Protein AF-A0A093YM49-F1 (afdb_monomer_lite)

Radius of gyration: 16.4 Å; chains: 1; bounding box: 36×38×42 Å

pLDDT: mean 84.29, std 16.43, range [39.31, 98.31]

Sequence (100 aa):
MAKLNISSKKPLKSGYDIP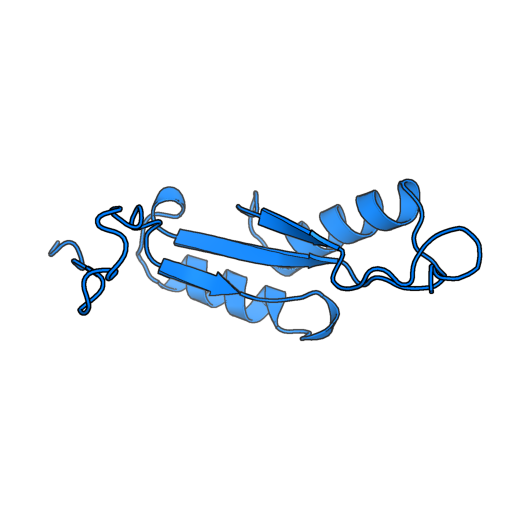TLGFGIDSAFMYHNEASCGEAIKNSGIPREDIFFTTKIYGGKQMSQSYAAKQIDETIANSGLTYVDLILIHSPDGGPAGRK

Foldseek 3Di:
DDDPDDDDPDDDPVPDGDPCLAAEDEEEPVNVCLQVVLVCCVPVPDPNSRYAYEYEYEAAAPDDPVSVVVSLVVSCVSSVHPDHNYYYHPAQQYPDNGDD

Structure (mmCIF, N/CA/C/O backbone):
data_AF-A0A093YM49-F1
#
_entry.id   AF-A0A093YM49-F1
#
loop_
_atom_site.group_PDB
_atom_site.id
_atom_site.type_symbol
_atom_site.label_atom_id
_atom_site.label_alt_id
_atom_site.label_comp_id
_atom_site.label_asym_id
_atom_site.label_entity_id
_atom_site.label_seq_id
_atom_site.pdbx_PDB_ins_code
_atom_site.Cartn_x
_atom_site.Cartn_y
_atom_site.Cartn_z
_atom_site.occupancy
_atom_site.B_iso_or_equiv
_atom_site.auth_seq_id
_atom_site.auth_comp_id
_atom_site.auth_asym_id
_atom_site.auth_atom_id
_atom_site.pdbx_PDB_model_num
ATOM 1 N N . MET A 1 1 ? -20.727 -0.420 21.518 1.00 39.31 1 MET A N 1
ATOM 2 C CA . MET A 1 1 ? -19.298 -0.416 21.136 1.00 39.31 1 MET A CA 1
ATOM 3 C C . MET A 1 1 ? -18.794 1.014 21.229 1.00 39.31 1 MET A C 1
ATOM 5 O O . MET A 1 1 ? -19.454 1.897 20.696 1.00 39.31 1 MET A O 1
ATOM 9 N N . ALA A 1 2 ? -17.713 1.270 21.965 1.00 42.34 2 ALA A N 1
ATOM 10 C CA . ALA A 1 2 ? -17.128 2.607 22.027 1.00 42.34 2 ALA A CA 1
ATOM 11 C C . ALA A 1 2 ? -16.399 2.879 20.704 1.00 42.34 2 ALA A C 1
ATOM 13 O O . ALA A 1 2 ? -15.467 2.153 20.368 1.00 42.34 2 ALA A O 1
ATOM 14 N N . LYS A 1 3 ? -16.838 3.887 19.940 1.00 43.19 3 LYS A N 1
ATOM 15 C CA . LYS A 1 3 ? -16.078 4.373 18.782 1.00 43.19 3 LYS A CA 1
ATOM 16 C C . LYS A 1 3 ? -14.738 4.894 19.295 1.00 43.19 3 LYS A C 1
ATOM 18 O O . LYS A 1 3 ? -14.720 5.797 20.133 1.00 43.19 3 LYS A O 1
ATOM 23 N N . LEU A 1 4 ? -13.631 4.317 18.829 1.00 45.16 4 LEU A N 1
ATOM 24 C CA . LEU A 1 4 ? -12.312 4.849 19.141 1.00 45.16 4 LEU A CA 1
ATOM 25 C C . LEU A 1 4 ? -12.188 6.215 18.458 1.00 45.16 4 LEU A C 1
ATOM 27 O O . LEU A 1 4 ? -12.187 6.313 17.236 1.00 45.16 4 LEU A O 1
ATOM 31 N N . ASN A 1 5 ? -12.151 7.277 19.257 1.00 47.81 5 ASN A N 1
ATOM 32 C CA . ASN A 1 5 ? -12.105 8.644 18.761 1.00 47.81 5 ASN A CA 1
ATOM 33 C C . ASN A 1 5 ? -10.636 9.075 18.659 1.00 47.81 5 ASN A C 1
ATOM 35 O O . ASN A 1 5 ? -10.051 9.553 19.633 1.00 47.81 5 ASN A O 1
ATOM 39 N N . ILE A 1 6 ? -10.009 8.825 17.508 1.00 53.00 6 ILE A N 1
ATOM 40 C CA . ILE A 1 6 ? -8.636 9.267 17.235 1.00 53.00 6 ILE A CA 1
ATOM 41 C C . ILE A 1 6 ? -8.704 10.676 16.649 1.00 53.00 6 ILE A C 1
ATOM 43 O O . ILE A 1 6 ? -8.638 10.855 15.441 1.00 53.00 6 ILE A O 1
ATOM 47 N N . SER A 1 7 ? -8.831 11.697 17.492 1.00 56.25 7 SER A N 1
ATOM 48 C CA . SER A 1 7 ? -8.523 13.057 17.051 1.00 56.25 7 SER A CA 1
ATOM 49 C C . SER A 1 7 ? -7.010 13.280 17.103 1.00 56.25 7 SER A C 1
ATOM 51 O O . SER A 1 7 ? -6.312 12.795 18.002 1.00 56.25 7 SER A O 1
ATOM 53 N N . SER A 1 8 ? -6.474 14.027 16.136 1.00 56.94 8 SER A N 1
ATOM 54 C CA . SER A 1 8 ? -5.119 14.566 16.258 1.00 56.94 8 SER A CA 1
ATOM 55 C C . SER A 1 8 ? -5.025 15.367 17.561 1.00 56.94 8 SER A C 1
ATOM 57 O O . SER A 1 8 ? -5.714 16.371 17.729 1.00 56.94 8 SER A O 1
ATOM 59 N N . LYS A 1 9 ? -4.141 14.965 18.484 1.00 56.03 9 LYS A N 1
ATOM 60 C CA . LYS A 1 9 ? -3.917 15.684 19.755 1.00 56.03 9 LYS A CA 1
ATOM 61 C C . LYS A 1 9 ? -3.309 17.082 19.571 1.00 56.03 9 LYS A C 1
ATOM 63 O O . LYS A 1 9 ? -3.146 17.800 20.555 1.00 56.03 9 LYS A O 1
ATOM 68 N N . LYS A 1 10 ? -2.918 17.463 18.350 1.00 59.44 10 LYS A N 1
ATOM 69 C CA . LYS A 1 10 ? -2.326 18.769 18.048 1.00 59.44 10 LYS A CA 1
ATOM 70 C C . LYS A 1 10 ? -3.089 19.444 16.904 1.00 59.44 10 LYS A C 1
ATOM 72 O O . LYS A 1 10 ? -3.095 18.897 15.799 1.00 59.44 10 LYS A O 1
ATOM 77 N N . PRO A 1 11 ? -3.696 20.622 17.134 1.00 62.12 11 PRO A N 1
ATOM 78 C CA . PRO A 1 11 ? -4.260 21.410 16.048 1.00 62.12 11 PRO A CA 1
ATOM 79 C C . PRO A 1 11 ? -3.137 21.876 15.114 1.00 62.12 11 PRO A C 1
ATOM 81 O O . PRO A 1 11 ? -2.032 22.207 15.562 1.00 62.12 11 PRO A O 1
ATOM 84 N N . LEU A 1 12 ? -3.404 21.892 13.808 1.00 64.94 12 LEU A N 1
ATOM 85 C CA . LEU A 1 12 ? -2.476 22.470 12.845 1.00 64.94 12 LEU A CA 1
ATOM 86 C C . LEU A 1 12 ? -2.406 23.986 13.041 1.00 64.94 12 LEU A C 1
ATOM 88 O O . LEU A 1 12 ? -3.424 24.664 13.158 1.00 64.94 12 LEU A O 1
ATOM 92 N N . LYS A 1 13 ? -1.193 24.546 12.991 1.00 77.06 13 LYS A N 1
ATOM 93 C CA . LYS A 1 13 ? -0.980 26.005 13.045 1.00 77.06 13 LYS A CA 1
ATOM 94 C C . LYS A 1 13 ? -1.573 26.752 11.844 1.00 77.06 13 LYS A C 1
ATOM 96 O O . LYS A 1 13 ? -1.643 27.973 11.869 1.00 77.06 13 LYS A O 1
ATOM 101 N N . SER A 1 14 ? -1.952 26.031 10.793 1.00 80.00 14 SER A N 1
ATOM 102 C CA . SER A 1 14 ? -2.479 26.583 9.549 1.00 80.00 14 SER A CA 1
ATOM 103 C C . SER A 1 14 ? -3.966 26.953 9.616 1.00 80.00 14 SER A C 1
ATOM 105 O O . SER A 1 14 ? -4.454 27.575 8.680 1.00 80.00 14 SER A O 1
ATOM 107 N N . GLY A 1 15 ? -4.684 26.576 10.683 1.00 78.50 15 GLY A N 1
ATOM 108 C CA . GLY A 1 15 ? -6.129 26.809 10.809 1.00 78.50 15 GLY A CA 1
ATOM 109 C C . GLY A 1 15 ? -7.002 25.861 9.978 1.00 78.50 15 GLY A C 1
ATOM 110 O O . GLY A 1 15 ? -8.217 26.020 9.974 1.00 78.50 15 GLY A O 1
ATOM 111 N N . TYR A 1 16 ? -6.401 24.880 9.297 1.00 70.38 16 TYR A N 1
ATOM 112 C CA . TYR A 1 16 ? -7.123 23.824 8.589 1.00 70.38 16 TYR A CA 1
ATOM 113 C C . TYR A 1 16 ? -7.320 22.600 9.483 1.00 70.38 16 TYR A C 1
ATOM 115 O O . TYR A 1 16 ? -6.394 22.180 10.186 1.00 70.38 16 TYR A O 1
ATOM 123 N N . ASP A 1 17 ? -8.497 21.988 9.383 1.00 67.69 17 ASP A N 1
ATOM 124 C CA . ASP A 1 17 ? -8.766 20.680 9.966 1.00 67.69 17 ASP A CA 1
ATOM 125 C C . ASP A 1 17 ? -8.128 19.580 9.111 1.00 67.69 17 ASP A C 1
ATOM 127 O O . ASP A 1 17 ? -8.250 19.573 7.884 1.00 67.69 17 ASP A O 1
ATOM 131 N N . ILE A 1 18 ? -7.451 18.627 9.758 1.00 65.12 18 ILE A N 1
ATOM 132 C CA . ILE A 1 18 ? -7.053 17.388 9.085 1.00 65.12 18 ILE A CA 1
ATOM 133 C C . ILE A 1 18 ? -8.267 16.460 9.122 1.00 65.12 18 ILE A C 1
ATOM 135 O O . ILE A 1 18 ? -8.673 16.071 10.224 1.00 65.12 18 ILE A O 1
ATOM 139 N N . PRO A 1 19 ? -8.838 16.067 7.969 1.00 64.88 19 PRO A N 1
ATOM 140 C CA . PRO A 1 19 ? -9.871 15.048 7.962 1.00 64.88 19 PRO A CA 1
ATOM 141 C C . PRO A 1 19 ? -9.297 13.780 8.592 1.00 64.88 19 PRO A C 1
ATOM 143 O O . PRO A 1 19 ? -8.266 13.256 8.171 1.00 64.88 19 PRO A O 1
ATOM 146 N N . THR A 1 20 ? -9.942 13.317 9.657 1.00 64.75 20 THR A N 1
ATOM 147 C CA . THR A 1 20 ? -9.547 12.073 10.310 1.00 64.75 20 THR A CA 1
ATOM 148 C C . THR A 1 20 ? -10.017 10.930 9.417 1.00 64.75 20 THR A C 1
ATOM 150 O O . THR A 1 20 ? -11.211 10.670 9.339 1.00 64.75 20 THR A O 1
ATOM 153 N N . LEU A 1 21 ? -9.089 10.272 8.720 1.00 62.81 21 LEU A N 1
ATOM 154 C CA . LEU A 1 21 ? -9.376 9.172 7.785 1.00 62.81 21 LEU A CA 1
ATOM 155 C C . LEU A 1 21 ? -9.543 7.806 8.485 1.00 62.81 21 LEU A C 1
ATOM 157 O O . LEU A 1 21 ? -9.477 6.770 7.838 1.00 62.81 21 LEU A O 1
ATOM 161 N N . GLY A 1 22 ? -9.726 7.790 9.809 1.00 68.38 22 GLY A N 1
ATOM 162 C CA . GLY A 1 22 ? -9.740 6.559 10.603 1.00 68.38 22 GLY A CA 1
ATOM 163 C C . GLY A 1 22 ? -8.333 6.038 10.914 1.0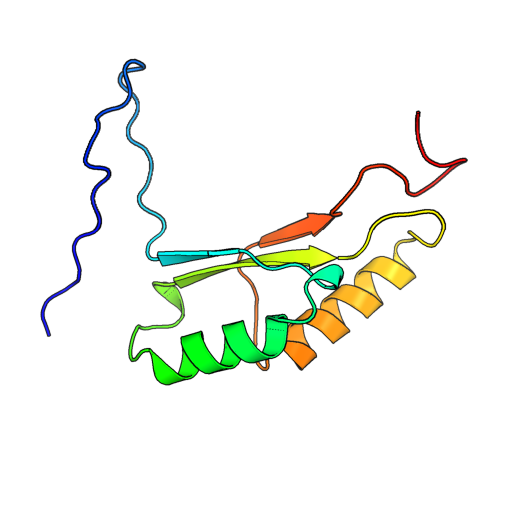0 68.38 22 GLY A C 1
ATOM 164 O O . GLY A 1 22 ? -7.404 6.821 11.138 1.00 68.38 22 GLY A O 1
ATOM 165 N N . PHE A 1 23 ? -8.173 4.713 10.981 1.00 80.31 23 PHE A N 1
ATOM 166 C CA . PHE A 1 23 ? -6.884 4.074 11.269 1.00 80.31 23 PHE A CA 1
ATOM 167 C C . PHE A 1 23 ? -6.066 3.910 9.989 1.00 80.31 23 PHE A C 1
ATOM 169 O O . PHE A 1 23 ? -6.405 3.099 9.131 1.00 80.31 23 PHE A O 1
ATOM 176 N N . GLY A 1 24 ? -4.973 4.664 9.881 1.00 88.88 24 GLY A N 1
ATOM 177 C CA . GLY A 1 24 ? -4.029 4.532 8.777 1.00 88.88 24 GLY A CA 1
ATOM 178 C C . GLY A 1 24 ? -3.088 3.347 8.979 1.00 88.88 24 GLY A C 1
ATOM 179 O O . GLY A 1 24 ? -2.381 3.284 9.986 1.00 88.88 24 GLY A O 1
ATOM 180 N N . ILE A 1 25 ? -3.046 2.440 8.008 1.00 94.38 25 ILE A N 1
ATOM 181 C CA . ILE A 1 25 ? -2.041 1.378 7.911 1.00 94.38 25 ILE A CA 1
ATOM 182 C C . ILE A 1 25 ? -1.273 1.606 6.613 1.00 94.38 25 ILE A C 1
ATOM 184 O O . ILE A 1 25 ? -1.877 1.726 5.551 1.00 94.38 25 ILE A O 1
ATOM 188 N N . ASP A 1 26 ? 0.052 1.667 6.701 1.00 97.12 26 ASP A N 1
ATOM 189 C CA . ASP A 1 26 ? 0.937 1.844 5.551 1.00 97.12 26 ASP A CA 1
ATOM 190 C C . ASP A 1 26 ? 1.824 0.607 5.373 1.00 97.12 26 ASP A C 1
ATOM 192 O O . ASP A 1 26 ? 2.456 0.130 6.317 1.00 97.12 26 ASP A O 1
ATOM 196 N N . SER A 1 27 ? 1.851 0.081 4.153 1.00 97.94 27 SER A N 1
ATOM 197 C CA . SER A 1 27 ? 2.679 -1.046 3.730 1.00 97.94 27 SER A CA 1
ATOM 198 C C . SER A 1 27 ? 3.349 -0.731 2.385 1.00 97.94 27 SER A C 1
ATOM 200 O O . SER A 1 27 ? 3.277 0.387 1.865 1.00 97.94 27 SER A O 1
ATOM 202 N N . ALA A 1 28 ? 4.067 -1.698 1.834 1.00 97.12 28 ALA A N 1
ATOM 203 C CA . ALA A 1 28 ? 4.587 -1.704 0.480 1.00 97.12 28 ALA A CA 1
ATOM 204 C C . ALA A 1 28 ? 4.871 -3.151 0.079 1.00 97.12 28 ALA A C 1
ATOM 206 O O . ALA A 1 28 ? 5.263 -3.958 0.925 1.00 97.12 28 ALA A O 1
ATOM 207 N N . PHE A 1 29 ? 4.817 -3.444 -1.217 1.00 94.75 29 PHE A N 1
ATOM 208 C CA . PHE A 1 29 ? 5.188 -4.754 -1.754 1.00 94.75 29 PHE A CA 1
ATOM 209 C C . PHE A 1 29 ? 6.573 -5.215 -1.254 1.00 94.75 29 PHE A C 1
ATOM 211 O O . PHE A 1 29 ? 6.759 -6.345 -0.807 1.00 94.75 29 PHE A O 1
ATOM 218 N N . MET A 1 30 ? 7.541 -4.290 -1.227 1.00 94.25 30 MET A N 1
ATOM 219 C CA . MET A 1 30 ? 8.917 -4.541 -0.767 1.00 94.25 30 MET A CA 1
ATOM 220 C C . MET A 1 30 ? 9.075 -4.704 0.749 1.00 94.25 30 MET A C 1
ATOM 222 O O . MET A 1 30 ? 10.154 -5.067 1.208 1.00 94.25 30 MET A O 1
ATOM 226 N N . TYR A 1 31 ? 8.051 -4.402 1.546 1.00 97.00 31 TYR A N 1
ATOM 227 C CA . TYR A 1 31 ? 8.104 -4.648 2.991 1.00 97.00 31 TYR A CA 1
ATOM 228 C C . TYR A 1 31 ? 7.758 -6.096 3.329 1.00 97.00 31 TYR A C 1
ATOM 230 O O . TYR A 1 31 ? 8.000 -6.527 4.453 1.00 97.00 31 TYR A O 1
ATOM 238 N N . HIS A 1 32 ? 7.195 -6.842 2.370 1.00 96.12 32 HIS A N 1
ATOM 239 C CA . HIS A 1 32 ? 6.813 -8.245 2.527 1.00 96.12 32 HIS A CA 1
ATOM 240 C C . HIS A 1 32 ? 5.864 -8.496 3.710 1.00 96.12 32 HIS A C 1
ATOM 242 O O . HIS A 1 32 ? 5.864 -9.575 4.297 1.00 96.12 32 HIS A O 1
ATOM 248 N N . ASN A 1 33 ? 5.048 -7.498 4.064 1.00 97.81 33 ASN A N 1
ATOM 249 C CA . ASN A 1 33 ? 4.135 -7.558 5.206 1.00 97.81 33 ASN A CA 1
ATOM 250 C C . ASN A 1 33 ? 2.666 -7.272 4.848 1.00 97.81 33 ASN A C 1
ATOM 252 O O . ASN A 1 33 ? 1.838 -7.181 5.750 1.00 97.81 33 ASN A O 1
ATOM 256 N N . GLU A 1 34 ? 2.316 -7.180 3.558 1.00 98.12 34 GLU A N 1
ATOM 257 C CA . GLU A 1 34 ? 0.936 -6.931 3.104 1.00 98.12 34 GLU A CA 1
ATOM 258 C C . GLU A 1 34 ? -0.046 -7.988 3.631 1.00 98.12 34 GLU A C 1
ATOM 260 O O . GLU A 1 34 ? -1.139 -7.641 4.079 1.00 98.12 34 GLU A O 1
ATOM 265 N N . ALA A 1 35 ? 0.363 -9.261 3.656 1.00 98.31 35 ALA A N 1
ATOM 266 C CA . ALA A 1 35 ? -0.436 -10.354 4.209 1.00 98.31 35 ALA A CA 1
ATOM 267 C C . ALA A 1 35 ? -0.694 -10.180 5.713 1.00 98.31 35 ALA A C 1
ATOM 269 O O . ALA A 1 35 ? -1.833 -10.289 6.164 1.00 98.31 35 ALA A O 1
ATOM 270 N N . SER A 1 36 ? 0.342 -9.836 6.485 1.00 98.31 36 SER A N 1
ATOM 271 C CA . SER A 1 36 ? 0.215 -9.580 7.924 1.00 98.31 36 SER A CA 1
ATOM 272 C C . SER A 1 36 ? -0.661 -8.359 8.214 1.00 98.31 36 SER A C 1
ATOM 274 O O . SER A 1 36 ? -1.465 -8.387 9.144 1.00 98.31 36 SER A O 1
ATOM 276 N N . CYS A 1 37 ? -0.558 -7.298 7.406 1.00 98.00 37 CYS A N 1
ATOM 277 C CA . CYS A 1 37 ? -1.455 -6.146 7.493 1.00 98.00 37 CYS A CA 1
ATOM 278 C C . CYS A 1 37 ? -2.907 -6.549 7.208 1.00 98.00 37 CYS A C 1
ATOM 280 O O . CYS A 1 37 ? -3.801 -6.191 7.971 1.00 98.00 37 CYS A O 1
ATOM 282 N N . GLY A 1 38 ? -3.146 -7.322 6.149 1.00 97.75 38 GLY A N 1
ATOM 283 C CA . GLY A 1 38 ? -4.476 -7.813 5.798 1.00 97.75 38 GLY A CA 1
ATOM 284 C C . GLY A 1 38 ? -5.099 -8.709 6.870 1.00 97.75 38 GLY A C 1
ATOM 285 O O . GLY A 1 38 ? -6.281 -8.565 7.188 1.00 97.75 38 GLY A O 1
ATOM 286 N N . GLU A 1 39 ? -4.308 -9.592 7.479 1.00 98.25 39 GLU A N 1
ATOM 287 C CA . GLU A 1 39 ? -4.732 -10.412 8.617 1.00 98.25 39 GLU A CA 1
ATOM 288 C C . GLU A 1 39 ? -5.079 -9.550 9.838 1.00 98.25 39 GLU A C 1
ATOM 290 O O . GLU A 1 39 ? -6.147 -9.721 10.428 1.00 98.25 39 GLU A O 1
ATOM 295 N N . ALA A 1 40 ? -4.237 -8.569 10.175 1.00 97.00 40 ALA A N 1
ATOM 296 C CA . ALA A 1 40 ? -4.504 -7.638 11.269 1.00 97.00 40 ALA A CA 1
ATOM 297 C C . A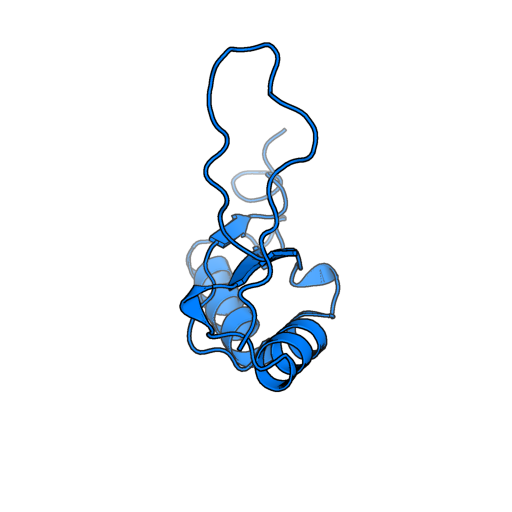LA A 1 40 ? -5.795 -6.835 11.040 1.00 97.00 40 ALA A C 1
ATOM 299 O O . ALA A 1 40 ? -6.583 -6.672 11.968 1.00 97.00 40 ALA A O 1
ATOM 300 N N . ILE A 1 41 ? -6.049 -6.388 9.805 1.00 96.12 41 ILE A N 1
ATOM 301 C CA . ILE A 1 41 ? -7.283 -5.687 9.424 1.00 96.12 41 ILE A CA 1
ATOM 302 C C . ILE A 1 41 ? -8.503 -6.582 9.661 1.00 96.12 41 ILE A C 1
ATOM 304 O O . ILE A 1 41 ? -9.428 -6.171 10.361 1.00 96.12 41 ILE A O 1
ATOM 308 N N . LYS A 1 42 ? -8.492 -7.819 9.151 1.00 96.50 42 LYS A N 1
ATOM 309 C CA . LYS A 1 42 ? -9.601 -8.779 9.312 1.00 96.50 42 LYS A CA 1
ATOM 310 C C . LYS A 1 42 ? -9.865 -9.131 10.776 1.00 96.50 42 LYS A C 1
ATOM 312 O O . LYS A 1 42 ? -11.019 -9.231 11.182 1.00 96.50 42 LYS A O 1
ATOM 317 N N . ASN A 1 43 ? -8.803 -9.276 11.565 1.00 96.69 43 ASN A N 1
ATOM 318 C CA . ASN A 1 43 ? -8.885 -9.664 12.972 1.00 96.69 43 ASN A CA 1
ATOM 319 C C . ASN A 1 43 ? -9.131 -8.477 13.922 1.00 96.69 43 ASN A C 1
ATOM 321 O O . ASN A 1 43 ? -9.353 -8.690 15.112 1.00 96.69 43 ASN A O 1
ATOM 325 N N . SER A 1 44 ? -9.108 -7.234 13.427 1.00 94.56 44 SER A N 1
ATOM 326 C CA . SER A 1 44 ? -9.242 -6.027 14.258 1.00 94.56 44 SER A CA 1
ATOM 327 C C . SER A 1 44 ? -10.638 -5.825 14.859 1.00 94.56 44 SER A C 1
ATOM 329 O O . SER A 1 44 ? -10.777 -5.137 15.870 1.00 94.56 44 SER A O 1
ATOM 331 N N . GLY A 1 45 ? -11.681 -6.377 14.229 1.00 92.44 45 GLY A N 1
ATOM 332 C CA . GLY A 1 45 ? -13.078 -6.097 14.575 1.00 92.44 45 GLY A CA 1
ATOM 333 C C . GLY A 1 45 ? -13.555 -4.682 14.211 1.00 92.44 45 GLY A C 1
ATOM 334 O O . GLY A 1 45 ? -14.667 -4.308 14.584 1.00 92.44 45 GLY A O 1
ATOM 335 N N . ILE A 1 46 ? -12.741 -3.895 13.500 1.00 89.56 46 ILE A N 1
ATOM 336 C CA . ILE A 1 46 ? -13.098 -2.568 12.985 1.00 89.56 46 ILE A CA 1
ATOM 337 C C . ILE A 1 46 ? -13.727 -2.745 11.589 1.00 89.56 46 ILE A C 1
ATOM 339 O O . ILE A 1 46 ? -13.194 -3.526 10.794 1.00 89.56 46 ILE A O 1
ATOM 343 N N . PRO A 1 47 ? -14.837 -2.051 11.265 1.00 91.62 47 PRO A N 1
ATOM 344 C CA . PRO A 1 47 ? -15.389 -2.048 9.910 1.00 91.62 47 PRO A CA 1
ATOM 345 C C . PRO A 1 47 ? -14.323 -1.677 8.873 1.00 91.62 47 PRO A C 1
ATOM 347 O O . PRO A 1 47 ? -13.507 -0.784 9.102 1.00 91.62 47 PRO A O 1
ATOM 350 N N . ARG A 1 48 ? -14.299 -2.367 7.727 1.00 93.88 48 ARG A N 1
ATOM 351 C CA . ARG A 1 48 ? -13.233 -2.195 6.724 1.00 93.88 48 ARG A CA 1
ATOM 352 C C . ARG A 1 48 ? -13.184 -0.759 6.193 1.00 93.88 48 ARG A C 1
ATOM 354 O O . ARG A 1 48 ? -12.095 -0.268 5.912 1.00 93.88 48 ARG A O 1
ATOM 361 N N . GLU A 1 49 ? -14.327 -0.095 6.097 1.00 91.69 49 GLU A N 1
ATOM 362 C CA . GLU A 1 49 ? -14.500 1.295 5.672 1.00 91.69 49 GLU A CA 1
ATOM 363 C C . GLU A 1 49 ? -13.951 2.339 6.662 1.00 91.69 49 GLU A C 1
ATOM 365 O O . GLU A 1 49 ? -13.700 3.473 6.263 1.00 91.69 49 GLU A O 1
ATOM 370 N N . ASP A 1 50 ? -13.715 1.958 7.923 1.00 89.44 50 ASP A N 1
ATOM 371 C CA . ASP A 1 50 ? -13.126 2.821 8.961 1.00 89.44 50 ASP A CA 1
ATOM 372 C C . ASP A 1 50 ? -11.585 2.682 9.040 1.00 89.44 50 ASP A C 1
ATOM 374 O O . ASP A 1 50 ? -10.922 3.315 9.875 1.00 89.44 50 ASP A O 1
ATOM 378 N N . ILE A 1 51 ? -10.996 1.837 8.186 1.00 91.00 51 ILE A N 1
ATOM 379 C CA . ILE A 1 51 ? -9.550 1.630 8.060 1.00 91.00 51 ILE A CA 1
ATOM 380 C C . ILE A 1 51 ? -9.090 2.180 6.715 1.00 91.00 51 ILE A C 1
ATOM 382 O O . ILE A 1 51 ? -9.628 1.814 5.675 1.00 91.00 51 ILE A O 1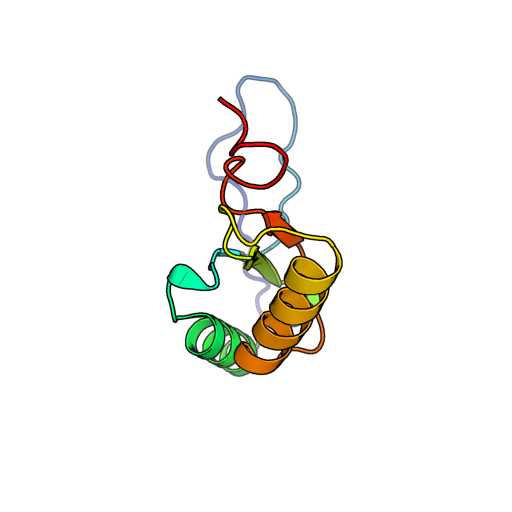
ATOM 386 N N . PHE A 1 52 ? -8.031 2.984 6.728 1.00 94.06 52 PHE A N 1
ATOM 387 C CA . PHE A 1 52 ? -7.384 3.472 5.518 1.00 94.06 52 PHE A CA 1
ATOM 388 C C . PHE A 1 52 ? -6.086 2.695 5.284 1.00 94.06 52 PHE A C 1
ATOM 390 O O . PHE A 1 52 ? -5.063 2.957 5.924 1.00 94.06 52 PHE A O 1
ATOM 397 N N . PHE A 1 53 ? -6.114 1.719 4.378 1.00 96.00 53 PHE A N 1
ATOM 398 C CA . PHE A 1 53 ? -4.952 0.903 4.041 1.00 96.00 53 PHE A CA 1
ATOM 399 C C . PHE A 1 53 ? -4.252 1.424 2.785 1.00 96.00 53 PHE A C 1
ATOM 401 O O . PHE A 1 53 ? -4.797 1.395 1.679 1.00 96.00 53 PHE A O 1
ATOM 408 N N . THR A 1 54 ? -3.016 1.883 2.974 1.00 97.56 54 THR A N 1
ATOM 409 C CA . THR A 1 54 ? -2.101 2.305 1.913 1.00 97.56 54 THR A CA 1
ATOM 410 C C . THR A 1 54 ? -1.051 1.234 1.676 1.00 97.56 54 THR A C 1
ATOM 412 O O . THR A 1 54 ? -0.446 0.715 2.613 1.00 97.56 54 THR A O 1
ATOM 415 N N . THR A 1 55 ? -0.774 0.944 0.413 1.00 98.12 55 THR A N 1
ATOM 416 C CA . THR A 1 55 ? 0.383 0.140 0.016 1.00 98.12 55 THR A CA 1
ATOM 417 C C . THR A 1 55 ? 1.020 0.719 -1.243 1.00 98.12 55 THR A C 1
ATOM 419 O O . THR A 1 55 ? 0.539 1.689 -1.835 1.00 98.12 55 THR A O 1
ATOM 422 N N . LYS A 1 56 ? 2.174 0.184 -1.622 1.00 97.44 56 LYS A N 1
ATOM 423 C CA . LYS A 1 56 ? 3.016 0.734 -2.678 1.00 97.44 56 LYS A CA 1
ATOM 424 C C . LYS A 1 56 ? 3.502 -0.387 -3.564 1.00 97.44 56 LYS A C 1
ATOM 426 O O . LYS A 1 56 ? 4.137 -1.323 -3.075 1.00 97.44 56 LYS A O 1
ATOM 431 N N . ILE A 1 57 ? 3.280 -0.236 -4.863 1.00 95.38 57 ILE A N 1
ATOM 432 C CA . ILE A 1 57 ? 3.906 -1.112 -5.840 1.00 95.38 57 ILE A CA 1
ATOM 433 C C . ILE A 1 57 ? 5.378 -0.725 -5.991 1.00 95.38 57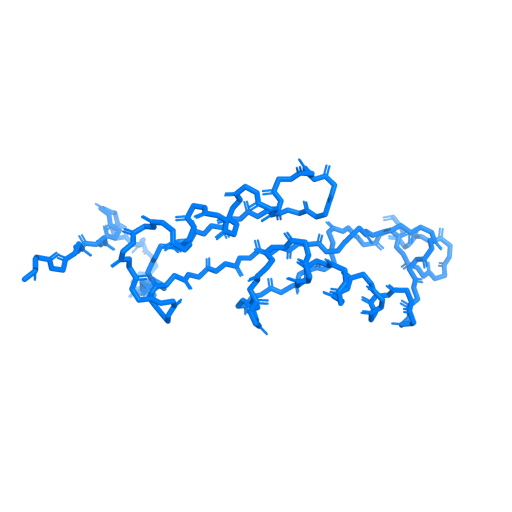 ILE A C 1
ATOM 435 O O . ILE A 1 57 ? 5.742 0.456 -5.994 1.00 95.38 57 ILE A O 1
ATOM 439 N N . TYR A 1 58 ? 6.239 -1.727 -6.108 1.00 90.38 58 TYR A N 1
ATOM 440 C CA . TYR A 1 58 ? 7.652 -1.562 -6.388 1.00 90.38 58 TYR A CA 1
ATOM 441 C C . TYR A 1 58 ? 7.848 -0.755 -7.673 1.00 90.38 58 TYR A C 1
ATOM 443 O O . TYR A 1 58 ? 7.284 -1.094 -8.716 1.00 90.38 58 TYR A O 1
ATOM 451 N N . GLY A 1 59 ? 8.630 0.319 -7.546 1.00 81.88 59 GLY A N 1
ATOM 452 C CA . GLY A 1 59 ? 9.082 1.177 -8.634 1.00 81.88 59 GLY A CA 1
ATOM 453 C C . GLY A 1 59 ? 10.167 0.525 -9.494 1.00 81.88 59 GLY A C 1
ATOM 454 O O . GLY A 1 59 ? 10.282 -0.695 -9.580 1.00 81.88 59 GLY A O 1
ATOM 455 N N . GLY A 1 60 ? 10.983 1.346 -10.144 1.00 82.56 60 GLY A N 1
ATOM 456 C CA . GLY A 1 60 ? 12.211 0.896 -10.793 1.00 82.56 60 GLY A CA 1
ATOM 457 C C . GLY A 1 60 ? 12.114 0.594 -12.282 1.00 82.56 60 GLY A C 1
ATOM 458 O O . GLY A 1 60 ? 11.112 0.831 -12.958 1.00 82.56 60 GLY A O 1
ATOM 459 N N . LYS A 1 61 ? 13.215 0.049 -12.810 1.00 78.56 61 LYS A N 1
ATOM 460 C CA . LYS A 1 61 ? 13.463 -0.122 -14.254 1.00 78.56 61 LYS A CA 1
ATOM 461 C C . LYS A 1 61 ? 12.394 -0.935 -14.990 1.00 78.56 61 LYS A C 1
ATOM 463 O O . LYS A 1 61 ? 12.200 -0.733 -16.183 1.00 78.56 61 LYS A O 1
ATOM 468 N N . GLN A 1 62 ? 11.714 -1.836 -14.287 1.00 81.12 62 GLN A N 1
ATOM 469 C CA . GLN A 1 62 ? 10.652 -2.689 -14.830 1.00 81.12 62 GLN A CA 1
ATOM 470 C C . GLN A 1 62 ? 9.275 -2.015 -14.888 1.00 81.12 62 GLN A C 1
ATOM 472 O O . GLN A 1 62 ? 8.321 -2.601 -15.404 1.00 81.12 62 GLN A O 1
ATOM 477 N N . MET A 1 63 ? 9.162 -0.783 -14.380 1.00 87.81 63 MET A N 1
ATOM 478 C CA . MET A 1 63 ? 7.906 -0.052 -14.359 1.00 87.81 63 MET A CA 1
ATOM 479 C C . MET A 1 63 ? 7.373 0.169 -15.774 1.00 87.81 63 MET A C 1
ATOM 481 O O . MET A 1 63 ? 7.983 0.823 -16.621 1.00 87.81 63 MET A O 1
ATOM 485 N N . SER A 1 64 ? 6.181 -0.357 -15.987 1.00 88.81 64 SER A N 1
ATOM 486 C CA . SER A 1 64 ? 5.358 -0.223 -17.178 1.00 88.81 64 SER A CA 1
ATOM 487 C C . SER A 1 64 ? 3.900 -0.305 -16.735 1.00 88.81 64 SER A C 1
ATOM 489 O O . SER A 1 64 ? 3.617 -0.722 -15.611 1.00 88.81 64 SER A O 1
ATOM 491 N N . GLN A 1 65 ? 2.962 0.074 -17.600 1.00 90.88 65 GLN A N 1
ATOM 492 C CA . GLN A 1 65 ? 1.540 -0.010 -17.262 1.00 90.88 65 GLN A CA 1
ATOM 493 C C . GLN A 1 65 ? 1.122 -1.456 -16.937 1.00 90.88 65 GLN A C 1
ATOM 495 O O . GLN A 1 65 ? 0.451 -1.681 -15.933 1.00 90.88 65 GLN A O 1
ATOM 500 N N . SER A 1 66 ? 1.579 -2.435 -17.724 1.00 94.06 66 SER A N 1
ATOM 501 C CA . SER A 1 66 ? 1.267 -3.852 -17.509 1.00 94.06 66 SER A CA 1
ATOM 502 C C . SER A 1 66 ? 1.901 -4.402 -16.232 1.00 94.06 66 SER A C 1
ATOM 504 O O . SER A 1 66 ? 1.265 -5.164 -15.509 1.00 94.06 66 SER A O 1
ATOM 506 N N . TYR A 1 67 ? 3.137 -3.995 -15.923 1.00 92.81 67 TYR A N 1
ATOM 507 C CA . TYR A 1 67 ? 3.792 -4.362 -14.669 1.00 92.81 67 TYR A CA 1
ATOM 508 C C . TYR A 1 67 ? 3.061 -3.774 -13.457 1.00 92.81 67 TYR A C 1
ATOM 510 O O . TYR A 1 67 ? 2.825 -4.490 -12.489 1.00 92.81 67 TYR A O 1
ATOM 518 N N . ALA A 1 68 ? 2.662 -2.500 -13.521 1.00 93.38 68 ALA A N 1
ATOM 519 C CA . ALA A 1 68 ? 1.906 -1.855 -12.454 1.00 93.38 68 ALA A CA 1
ATOM 520 C C . ALA A 1 68 ? 0.566 -2.560 -12.208 1.00 93.38 68 ALA A C 1
ATOM 522 O O . ALA A 1 68 ? 0.269 -2.889 -11.066 1.00 93.38 68 ALA A O 1
ATOM 523 N N . ALA A 1 69 ? -0.199 -2.853 -13.265 1.00 95.31 69 ALA A N 1
ATOM 524 C CA . ALA A 1 69 ? -1.466 -3.578 -13.153 1.00 95.31 69 ALA A CA 1
ATOM 525 C C . ALA A 1 69 ? -1.280 -4.955 -12.494 1.00 95.31 69 ALA A C 1
ATOM 527 O O . ALA A 1 69 ? -1.947 -5.254 -11.509 1.00 95.31 69 ALA A O 1
ATOM 528 N N . LYS A 1 70 ? -0.296 -5.740 -12.956 1.00 96.12 70 LYS A N 1
ATOM 529 C CA . LYS A 1 70 ? 0.019 -7.048 -12.363 1.00 96.12 70 LYS A CA 1
ATOM 530 C C . LYS A 1 70 ? 0.356 -6.941 -10.876 1.00 96.12 70 LYS A C 1
ATOM 532 O O . LYS A 1 70 ? -0.109 -7.744 -10.078 1.00 96.12 70 LYS A O 1
ATOM 537 N N . GLN A 1 71 ? 1.173 -5.960 -10.503 1.00 95.44 71 GLN A N 1
ATOM 538 C CA . GLN A 1 71 ? 1.604 -5.818 -9.118 1.00 95.44 71 GLN A CA 1
ATOM 539 C C . GLN A 1 71 ? 0.475 -5.323 -8.202 1.00 95.44 71 GLN A C 1
ATOM 541 O O . GLN A 1 71 ? 0.437 -5.701 -7.038 1.00 95.44 71 GLN A O 1
ATOM 546 N N . ILE A 1 72 ? -0.462 -4.524 -8.723 1.00 96.19 72 ILE A N 1
ATOM 547 C CA . ILE A 1 72 ? -1.691 -4.153 -8.007 1.00 96.19 72 ILE A CA 1
ATOM 548 C C . ILE A 1 72 ? -2.519 -5.405 -7.699 1.00 96.19 72 ILE A C 1
ATOM 550 O O . ILE A 1 72 ? -2.921 -5.591 -6.550 1.00 96.19 72 ILE A O 1
ATOM 554 N N . ASP A 1 73 ? -2.726 -6.276 -8.691 1.00 97.00 73 ASP A N 1
ATOM 555 C CA . ASP A 1 73 ? -3.461 -7.532 -8.502 1.00 97.00 73 ASP A CA 1
ATOM 556 C C . ASP A 1 73 ? -2.777 -8.425 -7.453 1.00 97.00 73 ASP A C 1
ATOM 558 O O . ASP A 1 73 ? -3.435 -8.954 -6.556 1.00 97.00 73 ASP A O 1
ATOM 562 N N . GLU A 1 74 ? -1.445 -8.545 -7.518 1.00 96.94 74 GLU A N 1
ATOM 563 C CA . GLU A 1 74 ? -0.640 -9.294 -6.543 1.00 96.94 74 GLU A CA 1
ATOM 564 C C . GLU A 1 74 ? -0.757 -8.712 -5.131 1.00 96.94 74 GLU A C 1
ATOM 566 O O . GLU A 1 74 ? -0.997 -9.453 -4.184 1.00 96.94 74 GLU A O 1
ATOM 571 N N . THR A 1 75 ? -0.637 -7.396 -4.974 1.00 96.56 75 THR A N 1
ATOM 572 C CA . THR A 1 75 ? -0.788 -6.696 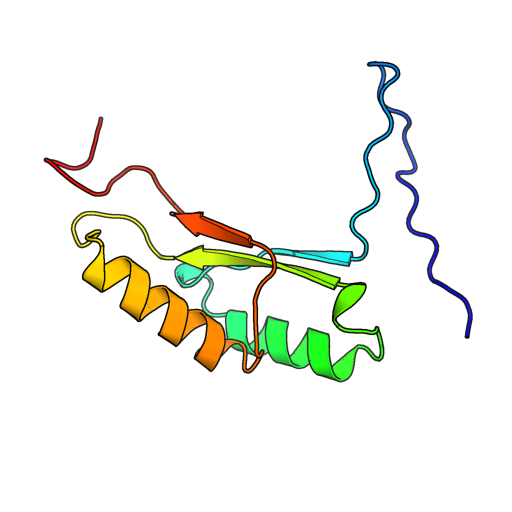-3.693 1.00 96.56 75 THR A CA 1
ATOM 573 C C . THR A 1 75 ? -2.175 -6.925 -3.077 1.00 96.56 75 THR A C 1
ATOM 575 O O . THR A 1 75 ? -2.289 -7.227 -1.883 1.00 96.56 75 THR A O 1
ATOM 578 N N . ILE A 1 76 ? -3.247 -6.816 -3.873 1.00 97.06 76 ILE A N 1
ATOM 579 C CA . ILE A 1 76 ? -4.619 -7.053 -3.401 1.00 97.06 76 ILE A CA 1
ATOM 580 C C . ILE A 1 76 ? -4.760 -8.517 -2.966 1.00 97.06 76 ILE A C 1
ATOM 582 O O . ILE A 1 76 ? -5.206 -8.778 -1.846 1.00 97.06 76 ILE A O 1
ATOM 586 N N . ALA A 1 77 ? -4.290 -9.462 -3.785 1.00 97.50 77 ALA A N 1
ATOM 587 C CA . ALA A 1 77 ? -4.309 -10.887 -3.463 1.00 97.50 77 ALA A CA 1
ATOM 588 C C . ALA A 1 77 ? -3.497 -11.224 -2.198 1.00 97.50 77 ALA A C 1
ATOM 590 O O . ALA A 1 77 ? -4.003 -11.926 -1.322 1.00 97.50 77 ALA A O 1
ATOM 591 N N . ASN A 1 78 ? -2.284 -10.682 -2.058 1.00 97.19 78 ASN A N 1
ATOM 592 C CA . ASN A 1 78 ? -1.389 -10.903 -0.917 1.00 97.19 78 ASN A CA 1
ATOM 593 C C . ASN A 1 78 ? -1.989 -10.387 0.390 1.00 97.19 78 ASN A C 1
ATOM 595 O O . ASN A 1 78 ? -1.926 -11.069 1.410 1.00 97.19 78 ASN A O 1
ATOM 599 N N . SER A 1 79 ? -2.598 -9.198 0.367 1.00 97.50 79 SER A N 1
ATOM 600 C CA . SER A 1 79 ? -3.321 -8.669 1.530 1.00 97.50 79 SER A CA 1
ATOM 601 C C . SER A 1 79 ? -4.572 -9.496 1.864 1.00 97.50 79 SER A C 1
ATOM 603 O O . SER A 1 79 ? -5.090 -9.464 2.982 1.00 97.50 79 SER A O 1
ATOM 605 N N . GLY A 1 80 ? -5.098 -10.243 0.891 1.00 97.75 80 GLY A N 1
ATOM 606 C CA . GLY A 1 80 ? -6.363 -10.955 0.998 1.00 97.75 80 GLY A CA 1
ATOM 607 C C . GLY A 1 80 ? -7.561 -10.025 1.216 1.00 97.75 80 GLY A C 1
ATOM 608 O O . GLY A 1 80 ? -8.567 -10.471 1.773 1.00 97.75 80 GLY A O 1
ATOM 609 N N . LEU A 1 81 ? -7.448 -8.746 0.857 1.00 97.00 81 LEU A N 1
ATOM 610 C CA . LEU A 1 81 ? -8.538 -7.772 0.864 1.00 97.00 81 LEU A CA 1
ATOM 611 C C . LEU A 1 81 ? -9.190 -7.706 -0.523 1.00 97.00 81 LEU A C 1
ATOM 613 O O . LEU A 1 81 ? -8.644 -8.194 -1.505 1.00 97.00 81 LEU A O 1
ATOM 617 N N . THR A 1 82 ? -10.367 -7.088 -0.613 1.00 96.56 82 THR A N 1
ATOM 618 C CA . THR A 1 82 ? -11.046 -6.842 -1.898 1.00 96.56 82 THR A CA 1
ATOM 619 C C . THR A 1 82 ? -10.635 -5.518 -2.541 1.00 96.56 82 THR A C 1
ATOM 621 O O . THR A 1 82 ? -10.795 -5.349 -3.746 1.00 96.56 82 THR A O 1
ATOM 624 N N . TYR A 1 83 ? -10.111 -4.582 -1.744 1.00 96.69 83 TYR A N 1
ATOM 625 C CA . TYR A 1 83 ? -9.593 -3.294 -2.193 1.00 96.69 83 TYR A CA 1
ATOM 626 C C . TYR A 1 83 ? -8.584 -2.723 -1.187 1.00 96.69 83 TYR A C 1
ATOM 628 O O . TYR A 1 83 ? -8.574 -3.077 0.000 1.00 96.69 83 TYR A O 1
ATOM 636 N N . VAL A 1 84 ? -7.781 -1.775 -1.663 1.00 96.69 84 VAL A N 1
ATOM 637 C CA . VAL A 1 84 ? -6.932 -0.900 -0.847 1.00 96.69 84 VAL A CA 1
ATOM 638 C C . VAL A 1 84 ? -7.333 0.550 -1.104 1.00 96.69 84 VAL A C 1
ATOM 640 O O . VAL A 1 84 ? -7.849 0.868 -2.175 1.00 96.69 84 VAL A O 1
ATOM 643 N N . ASP A 1 85 ? -7.136 1.421 -0.122 1.00 96.06 85 ASP A N 1
ATOM 644 C CA . ASP A 1 85 ? -7.639 2.799 -0.172 1.00 96.06 85 ASP A CA 1
ATOM 645 C C . ASP A 1 85 ? -6.729 3.707 -1.006 1.00 96.06 85 ASP A C 1
ATOM 647 O O . ASP A 1 85 ? -7.188 4.647 -1.656 1.00 96.06 85 ASP A O 1
ATOM 651 N N . LEU A 1 86 ? -5.428 3.401 -1.023 1.00 96.56 86 LEU A N 1
ATOM 652 C CA . LEU A 1 86 ? -4.430 4.121 -1.801 1.00 96.56 86 LEU A CA 1
ATOM 653 C C . LEU A 1 86 ? -3.303 3.186 -2.250 1.00 96.56 86 LEU A C 1
ATOM 655 O O . LEU A 1 86 ? -2.691 2.494 -1.434 1.00 96.56 86 LEU A O 1
ATOM 659 N N . ILE A 1 87 ? -2.991 3.223 -3.548 1.00 96.56 87 ILE A N 1
ATOM 660 C CA . ILE A 1 87 ? -1.775 2.625 -4.109 1.00 96.56 87 ILE A CA 1
ATOM 661 C C . ILE A 1 87 ? -0.863 3.730 -4.609 1.00 96.56 87 ILE A C 1
ATOM 663 O O . ILE A 1 87 ? -1.275 4.587 -5.391 1.00 96.56 87 ILE A O 1
ATOM 667 N N . LEU A 1 88 ? 0.398 3.671 -4.192 1.00 96.00 88 LEU A N 1
ATOM 668 C CA . LEU A 1 88 ? 1.451 4.549 -4.686 1.00 96.00 88 LEU A CA 1
ATOM 669 C C . LEU A 1 88 ? 2.449 3.771 -5.541 1.00 96.00 88 LEU A C 1
ATOM 671 O O . LEU A 1 88 ? 2.730 2.598 -5.298 1.00 96.00 88 LEU A O 1
ATOM 675 N N . ILE A 1 89 ? 3.062 4.459 -6.498 1.00 93.19 89 ILE A N 1
ATOM 676 C CA . ILE A 1 89 ? 4.351 4.025 -7.032 1.00 93.19 89 ILE A CA 1
ATOM 677 C C . ILE A 1 89 ? 5.397 4.400 -5.978 1.00 93.19 89 ILE A C 1
ATOM 679 O O . ILE A 1 89 ? 5.523 5.575 -5.638 1.00 93.19 89 ILE A O 1
ATOM 683 N N . HIS A 1 90 ? 6.123 3.417 -5.438 1.00 93.25 90 HIS A N 1
ATOM 684 C CA . HIS A 1 90 ? 7.003 3.640 -4.282 1.00 93.25 90 HIS A CA 1
ATOM 685 C C . HIS A 1 90 ? 8.163 4.606 -4.584 1.00 93.25 90 HIS A C 1
ATOM 687 O O . HIS A 1 90 ? 8.635 5.309 -3.695 1.00 93.25 90 HIS A O 1
ATOM 693 N N . SER A 1 91 ? 8.617 4.665 -5.836 1.00 88.81 91 SER A N 1
ATOM 694 C CA . SER A 1 91 ? 9.747 5.500 -6.239 1.00 88.81 91 SER A CA 1
ATOM 695 C C . SER A 1 91 ? 9.634 5.971 -7.694 1.00 88.81 91 SER A C 1
ATOM 697 O O . SER A 1 91 ? 9.066 5.273 -8.536 1.00 88.81 91 SER A O 1
ATOM 699 N N . PRO A 1 92 ? 10.175 7.157 -8.026 1.00 84.94 92 PRO A N 1
ATOM 700 C CA . PRO A 1 92 ? 10.062 7.746 -9.364 1.00 84.94 92 PRO A CA 1
ATOM 701 C C . PRO A 1 92 ? 11.008 7.131 -10.417 1.00 84.94 92 PRO A C 1
ATOM 703 O O . PRO A 1 92 ? 11.037 7.577 -11.564 1.00 84.94 92 PRO A O 1
ATOM 706 N N . ASP A 1 93 ? 11.762 6.091 -10.067 1.00 79.81 93 ASP A N 1
ATOM 707 C CA . ASP A 1 93 ? 12.869 5.488 -10.823 1.00 79.81 93 ASP A CA 1
ATOM 708 C C . ASP A 1 93 ? 12.439 4.564 -11.988 1.00 79.81 93 ASP A C 1
ATOM 710 O O . ASP A 1 93 ? 13.243 3.793 -12.517 1.00 79.81 93 ASP A O 1
ATOM 714 N N . GLY A 1 94 ? 11.182 4.659 -12.433 1.00 76.38 94 GLY A N 1
ATOM 715 C CA . GLY A 1 94 ? 10.610 3.880 -13.535 1.00 76.38 94 GLY A CA 1
ATOM 716 C C . GLY A 1 94 ? 10.299 4.685 -14.806 1.00 76.38 94 GLY A C 1
ATOM 717 O O . GLY A 1 94 ? 9.947 5.867 -14.745 1.00 76.38 94 GLY A O 1
ATOM 718 N N . GLY A 1 95 ? 10.375 4.043 -15.980 1.00 64.06 95 GLY A N 1
ATOM 719 C CA . GLY A 1 95 ? 10.199 4.696 -17.293 1.00 64.06 95 GLY A CA 1
ATOM 720 C C . GLY A 1 95 ? 11.429 5.505 -17.753 1.00 64.06 95 GLY A C 1
ATOM 721 O O . GLY A 1 95 ? 12.402 5.568 -17.015 1.00 64.06 95 GLY A O 1
ATOM 722 N N . PRO A 1 96 ? 11.439 6.097 -18.968 1.00 59.44 96 PRO A N 1
ATOM 723 C CA . PRO A 1 96 ? 12.619 6.202 -19.840 1.00 59.44 96 PRO A CA 1
ATOM 724 C C . PRO A 1 96 ? 13.917 6.648 -19.142 1.00 59.44 96 PRO A C 1
ATOM 726 O O . PRO A 1 96 ? 14.087 7.818 -18.811 1.00 59.44 96 PRO A O 1
ATOM 729 N N . ALA A 1 97 ? 14.809 5.667 -18.950 1.00 59.03 97 ALA A N 1
ATOM 730 C CA . ALA A 1 97 ? 16.114 5.691 -18.268 1.00 59.03 97 ALA A CA 1
ATOM 731 C C . ALA A 1 97 ? 16.142 5.740 -16.718 1.00 59.03 97 ALA A C 1
ATOM 733 O O . ALA A 1 97 ? 17.220 5.618 -16.146 1.00 59.03 97 ALA A O 1
ATOM 734 N N . GLY A 1 98 ? 14.990 5.790 -16.042 1.00 65.62 98 GLY A N 1
ATOM 735 C CA . GLY A 1 98 ? 14.857 5.921 -14.586 1.00 65.62 98 GLY A CA 1
ATOM 736 C C . GLY A 1 98 ? 15.004 7.387 -14.211 1.00 65.62 98 GLY A C 1
ATOM 737 O O . GLY A 1 98 ? 16.109 7.887 -14.046 1.00 65.62 98 GLY A O 1
ATOM 738 N N . ARG A 1 99 ? 13.900 8.131 -14.235 1.00 64.50 99 ARG A N 1
ATOM 739 C CA . ARG A 1 99 ? 13.931 9.598 -14.243 1.00 64.50 99 ARG A CA 1
ATOM 740 C C . ARG A 1 99 ? 14.625 10.190 -13.001 1.00 64.50 99 ARG A C 1
ATOM 742 O O . ARG A 1 99 ? 14.003 10.258 -11.951 1.00 64.50 99 ARG A O 1
ATOM 749 N N . LYS A 1 100 ? 15.850 10.665 -13.278 1.00 55.50 100 LYS A N 1
ATOM 750 C CA . LYS A 1 100 ? 16.767 11.625 -12.622 1.00 55.50 100 LYS A CA 1
ATOM 751 C C . LYS A 1 100 ? 17.105 11.421 -11.150 1.00 55.50 100 LYS A C 1
ATOM 753 O O . LYS A 1 100 ? 16.243 11.695 -10.294 1.00 55.50 100 LYS A O 1
#

Secondary structure (DSSP, 8-state):
--------SS--TTSPPPP--SEEEE--GGGT-HHHHHHHHHHT-S-GGGEEEEEEE--STT--HHHHHHHHHHHHHHHT-S--SEEEES-S--STT---